Protein AF-A0AAD7GX57-F1 (afdb_monomer_lite)

Organism: NCBI:txid1033252

Structure (mmCIF, N/CA/C/O backbone):
data_AF-A0AAD7GX57-F1
#
_entry.id   AF-A0AAD7GX57-F1
#
loop_
_atom_site.group_PDB
_atom_site.id
_atom_site.type_symbol
_atom_site.label_atom_id
_atom_site.label_alt_id
_atom_site.label_comp_id
_atom_site.label_asym_id
_atom_site.label_entity_id
_atom_site.label_seq_id
_atom_site.pdbx_PDB_ins_code
_atom_site.Cartn_x
_atom_site.Cartn_y
_atom_site.Cartn_z
_atom_site.occupancy
_atom_site.B_iso_or_equiv
_atom_site.auth_seq_id
_atom_site.auth_comp_id
_atom_site.auth_asym_id
_atom_site.auth_atom_id
_atom_site.pdbx_PDB_model_num
ATOM 1 N N . PRO A 1 1 ? 21.830 5.188 -33.553 1.00 59.62 1 PRO A N 1
ATOM 2 C CA . PRO A 1 1 ? 20.387 5.242 -33.230 1.00 59.62 1 PRO A CA 1
ATOM 3 C C . PRO A 1 1 ? 20.025 4.537 -31.908 1.00 59.62 1 PRO A C 1
ATOM 5 O O . PRO A 1 1 ? 19.551 5.203 -31.007 1.00 59.62 1 PRO A O 1
ATOM 8 N N . LEU A 1 2 ? 20.292 3.231 -31.734 1.00 60.81 2 LEU A N 1
ATOM 9 C CA . LEU A 1 2 ? 19.920 2.505 -30.496 1.00 60.81 2 LEU A CA 1
ATOM 10 C C . LEU A 1 2 ? 20.838 2.754 -29.282 1.00 60.81 2 LEU A 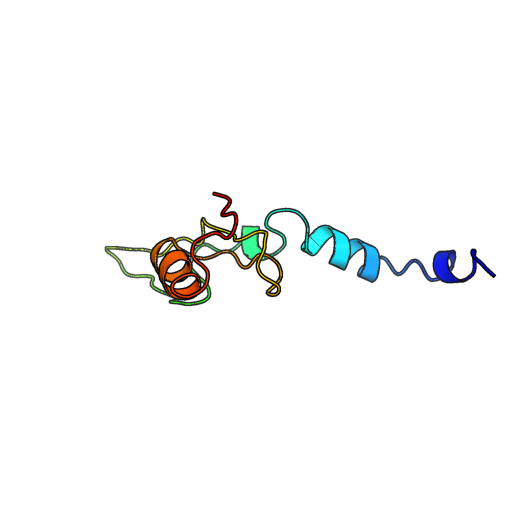C 1
ATOM 12 O O . LEU A 1 2 ? 20.423 2.543 -28.155 1.00 60.81 2 LEU A O 1
ATOM 16 N N . LYS A 1 3 ? 22.077 3.210 -29.497 1.00 62.59 3 LYS A N 1
ATOM 17 C CA . LYS A 1 3 ? 23.057 3.479 -28.421 1.00 62.59 3 LYS A CA 1
ATOM 18 C C . LYS A 1 3 ? 22.974 4.892 -27.834 1.00 62.59 3 LYS A C 1
ATOM 20 O O . LYS A 1 3 ? 23.820 5.268 -27.037 1.00 62.59 3 LYS A O 1
ATOM 25 N N . GLU A 1 4 ? 22.032 5.699 -28.303 1.00 63.00 4 GLU A N 1
ATOM 26 C CA . GLU A 1 4 ? 21.855 7.080 -27.840 1.00 63.00 4 GLU A CA 1
ATOM 27 C C . GLU A 1 4 ? 21.262 7.086 -26.426 1.00 63.00 4 GLU A C 1
ATOM 29 O O . GLU A 1 4 ? 21.804 7.728 -25.542 1.00 63.00 4 GLU A O 1
ATOM 34 N N . TRP A 1 5 ? 20.302 6.192 -26.190 1.00 59.44 5 TRP A N 1
ATOM 35 C CA . TRP A 1 5 ? 19.670 5.889 -24.902 1.00 59.44 5 TRP A CA 1
ATOM 36 C C . TRP A 1 5 ? 20.609 5.277 -23.852 1.00 59.44 5 TRP A C 1
ATOM 38 O O . TRP A 1 5 ? 20.256 5.227 -22.687 1.00 59.44 5 TRP A O 1
ATOM 48 N N . VAL A 1 6 ? 21.785 4.792 -24.269 1.00 64.25 6 VAL A N 1
ATOM 49 C CA . VAL A 1 6 ? 22.790 4.171 -23.382 1.00 64.25 6 VAL A CA 1
ATOM 50 C C . VAL A 1 6 ? 23.743 5.220 -22.797 1.00 64.25 6 VAL A C 1
ATOM 52 O O . VAL A 1 6 ? 24.382 4.996 -21.779 1.00 64.25 6 VAL A O 1
ATOM 55 N N . LYS A 1 7 ? 23.893 6.374 -23.462 1.00 61.38 7 LYS A N 1
ATOM 56 C CA . LYS A 1 7 ? 24.804 7.437 -23.003 1.00 61.38 7 LYS A CA 1
ATOM 57 C C . LYS A 1 7 ? 24.223 8.246 -21.850 1.00 61.38 7 LYS A C 1
ATOM 59 O O . LYS A 1 7 ? 24.990 8.733 -21.029 1.00 61.38 7 LYS A O 1
ATOM 64 N N . ASP A 1 8 ? 22.899 8.326 -21.826 1.00 58.97 8 ASP A N 1
ATOM 65 C CA . ASP A 1 8 ? 22.087 8.942 -20.787 1.00 58.97 8 ASP A CA 1
ATOM 66 C C . ASP A 1 8 ? 21.345 7.840 -20.012 1.00 58.97 8 ASP A C 1
ATOM 68 O O . ASP A 1 8 ? 20.165 7.997 -19.704 1.00 58.97 8 ASP A O 1
ATOM 72 N N . GLU A 1 9 ? 21.998 6.692 -19.754 1.00 61.50 9 GLU A N 1
ATOM 73 C CA . GLU A 1 9 ? 21.571 5.756 -18.701 1.00 61.50 9 GLU A CA 1
ATOM 74 C C . GLU A 1 9 ? 21.662 6.511 -17.368 1.00 61.50 9 GLU A C 1
ATOM 76 O O . GLU A 1 9 ? 22.610 6.379 -16.601 1.00 61.50 9 GLU A O 1
ATOM 81 N N . ASP A 1 10 ? 20.696 7.402 -17.161 1.00 63.59 10 ASP A N 1
ATOM 82 C CA . ASP A 1 10 ? 20.416 8.059 -15.908 1.00 63.59 10 ASP A CA 1
ATOM 83 C C . ASP A 1 10 ? 20.095 6.917 -14.956 1.00 63.59 10 ASP A C 1
ATOM 85 O O . ASP A 1 10 ? 19.081 6.225 -15.123 1.00 63.59 10 ASP A O 1
ATOM 89 N N . ASP A 1 11 ? 20.962 6.717 -13.964 1.00 69.50 11 ASP A N 1
ATOM 90 C CA . ASP A 1 11 ? 20.730 5.799 -12.850 1.00 69.50 11 ASP A CA 1
ATOM 91 C C . ASP A 1 11 ? 19.297 5.957 -12.316 1.00 69.50 11 ASP A C 1
ATOM 93 O O . ASP A 1 11 ? 18.677 4.980 -11.925 1.00 69.50 11 ASP A O 1
ATOM 97 N N . THR A 1 12 ? 18.709 7.153 -12.430 1.00 71.50 12 THR A N 1
ATOM 98 C CA . THR A 1 12 ? 17.303 7.448 -12.142 1.00 71.50 12 THR 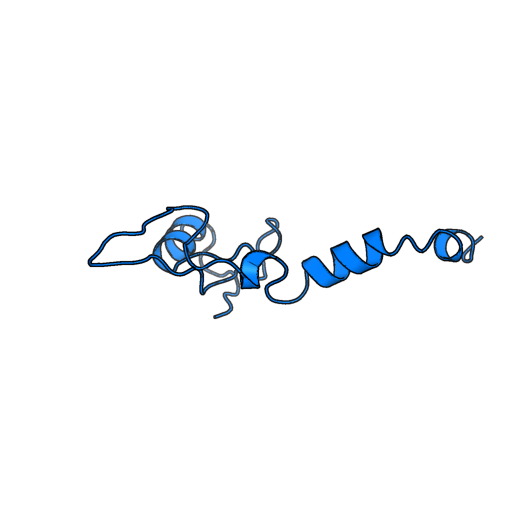A CA 1
ATOM 99 C C . THR A 1 12 ? 16.305 6.500 -12.814 1.00 71.50 12 THR A C 1
ATOM 101 O O . THR A 1 12 ? 15.386 6.039 -12.148 1.00 71.50 12 THR A O 1
ATOM 104 N N . TRP A 1 13 ? 16.436 6.159 -14.101 1.00 73.69 13 TRP A N 1
ATOM 105 C CA . TRP A 1 13 ? 15.474 5.241 -14.732 1.00 73.69 13 TRP A CA 1
ATOM 106 C C . TRP A 1 13 ? 15.626 3.809 -14.213 1.00 73.69 13 TRP A C 1
ATOM 108 O O . TRP A 1 13 ? 14.632 3.114 -13.989 1.00 73.69 13 TRP A O 1
ATOM 118 N N . LEU A 1 14 ? 16.868 3.381 -13.978 1.00 76.50 14 LEU A N 1
ATOM 119 C CA . LEU A 1 14 ? 17.153 2.094 -13.353 1.00 76.50 14 LEU A CA 1
ATOM 120 C C . LEU A 1 14 ? 16.640 2.058 -11.904 1.00 76.50 14 LEU A C 1
ATOM 122 O O . LEU A 1 14 ? 16.069 1.057 -11.482 1.00 76.50 14 LEU A O 1
ATOM 126 N N . GLU A 1 15 ? 16.780 3.154 -11.163 1.00 74.94 15 GLU A N 1
ATOM 127 C CA . GLU A 1 15 ? 16.254 3.332 -9.811 1.00 74.94 15 GLU A CA 1
ATOM 128 C C . GLU A 1 15 ? 14.726 3.287 -9.781 1.00 74.94 15 GLU A C 1
ATOM 130 O O . GLU A 1 15 ? 14.175 2.632 -8.903 1.00 74.94 15 GLU A O 1
ATOM 135 N N . GLU A 1 16 ? 14.026 3.913 -10.734 1.00 74.00 16 GLU A N 1
ATOM 136 C CA . GLU A 1 16 ? 12.563 3.812 -10.828 1.00 74.00 16 GLU A C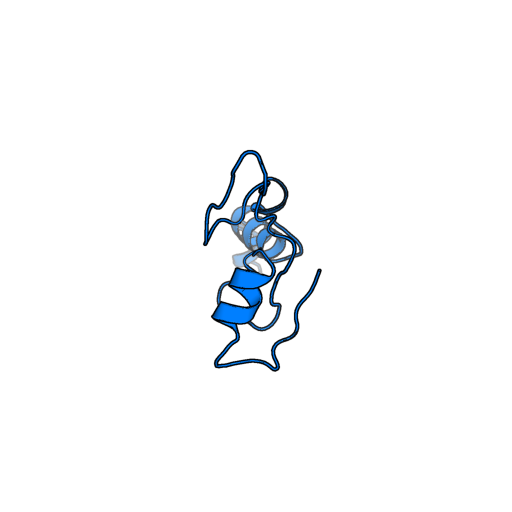A 1
ATOM 137 C C . GLU A 1 16 ? 12.107 2.381 -11.152 1.00 74.00 16 GLU A C 1
ATOM 139 O O . GLU A 1 16 ? 11.160 1.880 -10.541 1.00 74.00 16 GLU A O 1
ATOM 144 N N . LEU A 1 17 ? 12.800 1.694 -12.070 1.00 75.31 17 LEU A N 1
ATOM 145 C CA . LEU A 1 17 ? 12.545 0.282 -12.372 1.00 75.31 17 LEU A CA 1
ATOM 146 C C . LEU A 1 17 ? 12.731 -0.594 -11.127 1.00 75.31 17 LEU A C 1
ATOM 148 O O . LEU A 1 17 ? 11.863 -1.403 -10.810 1.00 75.31 17 LEU A O 1
ATOM 152 N N . LEU A 1 18 ? 13.821 -0.392 -10.385 1.00 74.44 18 LEU A N 1
ATOM 153 C CA . LEU A 1 18 ? 14.100 -1.112 -9.142 1.00 74.44 18 LEU A CA 1
ATOM 154 C C . LEU A 1 18 ? 13.148 -0.719 -8.002 1.00 74.44 18 LEU A C 1
ATOM 156 O O . LEU A 1 18 ? 12.822 -1.565 -7.174 1.00 74.44 18 LEU A O 1
ATOM 160 N N . ARG A 1 19 ? 12.666 0.529 -7.949 1.00 72.12 19 ARG A N 1
ATOM 161 C CA . ARG A 1 19 ? 11.677 0.993 -6.959 1.00 72.12 19 ARG A CA 1
ATOM 162 C C . ARG A 1 19 ? 10.338 0.280 -7.136 1.00 72.12 19 ARG A C 1
ATOM 164 O O . ARG A 1 19 ? 9.656 0.027 -6.143 1.00 72.12 19 ARG A O 1
ATOM 171 N N . ALA A 1 20 ? 9.979 -0.042 -8.377 1.00 66.12 20 ALA A N 1
ATOM 172 C CA . ALA A 1 20 ? 8.793 -0.825 -8.699 1.00 66.12 20 ALA A CA 1
ATOM 173 C C . ALA A 1 20 ? 8.945 -2.323 -8.365 1.00 66.12 20 ALA A C 1
ATOM 175 O O . ALA A 1 20 ? 7.937 -3.031 -8.287 1.00 66.12 20 ALA A O 1
ATOM 176 N N . GLU A 1 21 ? 10.170 -2.810 -8.132 1.00 69.81 21 GLU A N 1
ATOM 177 C CA . GLU A 1 21 ? 10.425 -4.187 -7.713 1.00 69.81 21 GLU A CA 1
ATOM 178 C C . GLU A 1 21 ? 10.464 -4.334 -6.177 1.00 69.81 21 GLU A C 1
ATOM 180 O O . GLU A 1 21 ? 11.178 -3.646 -5.443 1.00 69.81 21 GLU A O 1
ATOM 185 N N . GLY A 1 22 ? 9.684 -5.284 -5.653 1.00 71.31 22 GLY A N 1
ATOM 186 C CA . GLY A 1 22 ? 9.619 -5.579 -4.220 1.00 71.31 22 GLY A CA 1
ATOM 187 C C . GLY A 1 22 ? 8.927 -4.487 -3.391 1.00 71.31 22 GLY A C 1
ATOM 188 O O . GLY A 1 22 ? 7.863 -3.993 -3.751 1.00 71.31 22 GLY A O 1
ATOM 189 N N . ARG A 1 23 ? 9.494 -4.148 -2.220 1.00 71.56 23 ARG A N 1
ATOM 190 C CA . ARG A 1 23 ? 8.896 -3.172 -1.278 1.00 71.56 23 ARG A CA 1
ATOM 191 C C . ARG A 1 23 ? 9.352 -1.725 -1.509 1.00 71.56 23 ARG A C 1
ATOM 193 O O . ARG A 1 23 ? 8.781 -0.827 -0.892 1.00 71.56 23 ARG A O 1
ATOM 200 N N . GLY A 1 24 ? 10.363 -1.488 -2.351 1.00 74.19 24 GLY A N 1
ATOM 201 C CA . GLY A 1 24 ? 10.925 -0.154 -2.601 1.00 74.19 24 GLY A CA 1
ATOM 202 C C . GLY A 1 24 ? 11.131 0.675 -1.319 1.00 74.19 24 GLY A C 1
ATOM 203 O O . GLY A 1 24 ? 11.607 0.168 -0.296 1.00 74.19 24 GLY A O 1
ATOM 204 N N . ASP A 1 25 ? 10.684 1.934 -1.348 1.00 71.44 25 ASP A N 1
ATOM 205 C CA . ASP A 1 25 ? 10.761 2.881 -0.219 1.00 71.44 25 ASP A CA 1
ATOM 206 C C . ASP A 1 25 ? 9.874 2.496 0.984 1.00 71.44 25 ASP A C 1
ATOM 208 O O . ASP A 1 25 ? 10.107 2.932 2.120 1.00 71.44 25 ASP A O 1
ATOM 212 N N . HIS A 1 26 ? 8.892 1.612 0.779 1.00 71.75 26 HIS A N 1
ATOM 213 C CA . HIS A 1 26 ? 7.974 1.158 1.824 1.00 71.75 26 HIS A CA 1
ATOM 214 C C . HIS A 1 26 ? 8.632 0.212 2.833 1.00 71.75 26 HIS A C 1
ATOM 216 O O . HIS A 1 26 ? 8.038 -0.086 3.867 1.00 71.75 26 HIS A O 1
ATOM 222 N N . ARG A 1 27 ? 9.871 -0.247 2.593 1.00 71.38 27 ARG A N 1
ATOM 223 C CA . ARG A 1 27 ? 10.626 -1.061 3.565 1.00 71.38 27 ARG A CA 1
ATOM 224 C C . ARG A 1 27 ? 10.761 -0.373 4.930 1.00 71.38 27 ARG A C 1
ATOM 226 O O . ARG A 1 27 ? 10.899 -1.047 5.946 1.00 71.38 27 ARG A O 1
ATOM 233 N N . SER A 1 28 ? 10.732 0.958 4.946 1.00 78.62 28 SER A N 1
ATOM 234 C CA . SER A 1 28 ? 10.825 1.772 6.160 1.00 78.62 28 SER A CA 1
ATOM 235 C C . SER A 1 28 ? 9.478 2.004 6.861 1.00 78.62 28 SER A C 1
ATOM 237 O O . SER A 1 28 ? 9.450 2.557 7.961 1.00 78.62 28 SER A O 1
ATOM 239 N N . TYR A 1 29 ? 8.356 1.603 6.254 1.00 86.25 29 TYR A N 1
ATOM 240 C CA . TYR A 1 29 ? 7.033 1.972 6.746 1.00 86.25 29 TYR A CA 1
ATOM 241 C C . TYR A 1 29 ? 6.617 1.054 7.895 1.00 86.25 29 TYR A C 1
ATOM 243 O O . TYR A 1 29 ? 6.305 -0.118 7.707 1.00 86.25 29 TYR A O 1
ATOM 251 N N . SER A 1 30 ? 6.562 1.613 9.102 1.00 90.81 30 SER A N 1
ATOM 252 C CA . SER A 1 30 ? 6.023 0.937 10.287 1.00 90.81 30 SER A CA 1
ATOM 253 C C . SER A 1 30 ? 4.506 1.100 10.432 1.00 90.81 30 SER A C 1
ATOM 255 O O . SER A 1 30 ? 3.869 0.332 11.152 1.00 90.81 30 SER A O 1
ATOM 257 N N . VAL A 1 31 ? 3.918 2.077 9.733 1.00 95.00 31 VAL A N 1
ATOM 258 C CA . VAL A 1 31 ? 2.494 2.423 9.797 1.00 95.00 31 VAL A CA 1
ATOM 259 C C . VAL A 1 31 ? 1.937 2.566 8.386 1.00 95.00 31 VAL A C 1
ATOM 261 O O . VAL A 1 31 ? 2.579 3.126 7.501 1.00 95.00 31 VAL A O 1
ATOM 264 N N . CYS A 1 32 ? 0.724 2.061 8.179 1.00 94.38 32 CYS A N 1
ATOM 265 C CA . CYS A 1 32 ? 0.019 2.110 6.911 1.00 94.38 32 CYS A CA 1
ATOM 266 C C . CYS A 1 32 ? -0.130 3.563 6.437 1.00 94.38 32 CYS A C 1
ATOM 268 O O . CYS A 1 32 ? -0.748 4.364 7.149 1.00 94.38 32 CYS A O 1
ATOM 270 N N . PRO A 1 33 ? 0.363 3.910 5.233 1.00 91.25 33 PRO A N 1
ATOM 271 C CA . PRO A 1 33 ? 0.371 5.291 4.749 1.00 91.25 33 PRO A CA 1
ATOM 272 C C . PRO A 1 33 ? -1.043 5.843 4.525 1.00 91.25 33 PRO A C 1
ATOM 274 O O . PRO A 1 33 ? -1.257 7.056 4.585 1.00 91.25 33 PRO A O 1
ATOM 277 N N . ARG A 1 34 ? -2.022 4.951 4.327 1.00 93.06 34 ARG A N 1
ATOM 278 C CA . ARG A 1 34 ? -3.410 5.295 4.017 1.00 93.06 34 ARG A CA 1
ATOM 279 C C . ARG A 1 34 ? -4.255 5.609 5.246 1.00 93.06 34 ARG A C 1
ATOM 281 O O . ARG A 1 34 ? -4.848 6.680 5.309 1.00 93.06 34 ARG A O 1
ATOM 288 N N . CYS A 1 35 ? -4.336 4.692 6.213 1.00 95.94 35 CYS A N 1
ATOM 289 C CA . CYS A 1 35 ? -5.143 4.919 7.418 1.00 95.94 35 CYS A CA 1
ATOM 290 C C . CYS A 1 35 ? -4.369 5.597 8.551 1.00 95.94 35 CYS A C 1
ATOM 292 O O . CYS A 1 35 ? -4.999 6.198 9.416 1.00 95.94 35 CYS A O 1
ATOM 294 N N . LYS A 1 36 ? -3.030 5.509 8.554 1.00 95.56 36 LYS A N 1
ATOM 295 C CA . LYS A 1 36 ? -2.141 6.122 9.555 1.00 95.56 36 LYS A CA 1
ATOM 296 C C . LYS A 1 36 ? -2.496 5.767 11.008 1.00 95.56 36 LYS A C 1
ATOM 298 O O . LYS A 1 36 ? -2.237 6.548 11.918 1.00 95.56 36 LYS A O 1
ATOM 303 N N . ILE A 1 37 ? -3.102 4.596 11.229 1.00 96.62 37 ILE A N 1
ATOM 304 C CA . ILE A 1 37 ? -3.528 4.161 12.563 1.00 96.62 37 ILE A CA 1
ATOM 305 C C . ILE A 1 37 ? -2.310 3.670 13.345 1.00 96.62 37 ILE A C 1
ATOM 307 O O . ILE A 1 37 ? -1.733 2.628 13.027 1.00 96.62 37 ILE A O 1
ATOM 311 N N . GLN A 1 38 ? -1.977 4.414 14.393 1.00 96.25 38 GLN A N 1
ATOM 312 C CA . GLN A 1 38 ? -0.999 4.058 15.408 1.00 96.25 38 GLN A CA 1
ATOM 313 C C . GLN A 1 38 ? -1.542 4.524 16.762 1.00 96.25 38 GLN A C 1
ATOM 315 O O . GLN A 1 38 ? -1.729 5.716 16.991 1.00 96.25 38 GLN A O 1
ATOM 320 N N . THR A 1 39 ? -1.839 3.564 17.625 1.00 95.00 39 THR A N 1
ATOM 321 C CA . THR A 1 39 ? -2.372 3.743 18.982 1.00 95.00 39 THR A CA 1
ATOM 322 C C . THR A 1 39 ? -1.583 2.852 19.933 1.00 95.00 39 THR A C 1
ATOM 324 O O . THR A 1 39 ? -0.864 1.960 19.474 1.00 95.00 39 THR A O 1
ATOM 327 N N . ASP A 1 40 ? -1.726 3.066 21.239 1.00 95.06 40 ASP A N 1
ATOM 328 C CA . ASP A 1 40 ? -1.032 2.254 22.242 1.00 95.06 40 ASP A CA 1
ATOM 329 C C . ASP A 1 40 ? -1.463 0.776 22.186 1.00 95.06 40 ASP A C 1
ATOM 331 O O . ASP A 1 40 ? -0.653 -0.113 22.446 1.00 95.06 40 ASP A O 1
ATOM 335 N N . GLU A 1 41 ? -2.709 0.489 21.787 1.00 95.94 41 GLU A N 1
ATOM 336 C CA . GLU A 1 41 ? -3.216 -0.882 21.673 1.00 95.94 41 GLU A CA 1
ATOM 337 C C . GLU A 1 41 ? -3.028 -1.514 20.283 1.00 95.94 41 GLU A C 1
ATOM 339 O O . GLU A 1 41 ? -3.079 -2.740 20.152 1.00 95.94 41 GLU A O 1
ATOM 344 N N . PHE A 1 42 ? -2.856 -0.711 19.228 1.00 94.19 42 PHE A N 1
ATOM 345 C CA . PHE A 1 42 ? -2.879 -1.205 17.849 1.00 94.19 42 PHE A CA 1
ATOM 346 C C . PHE A 1 42 ? -2.109 -0.324 16.857 1.00 94.19 42 PHE A C 1
ATOM 348 O O . PHE A 1 42 ? -2.264 0.899 16.827 1.00 94.19 42 PHE A O 1
ATOM 355 N N . ILE A 1 43 ? -1.358 -0.970 15.960 1.00 95.50 43 ILE A N 1
ATOM 356 C CA . ILE A 1 43 ? -0.656 -0.330 14.841 1.00 95.50 43 ILE A CA 1
ATOM 357 C C . ILE A 1 43 ? -1.053 -1.025 13.539 1.00 95.50 43 ILE A C 1
ATOM 359 O O . ILE A 1 43 ? -0.891 -2.237 13.387 1.00 95.50 43 ILE A O 1
ATOM 363 N N . ALA A 1 44 ? -1.553 -0.257 12.573 1.00 96.50 44 ALA A N 1
ATOM 364 C CA . ALA A 1 44 ? -1.881 -0.776 11.253 1.00 96.50 44 ALA A CA 1
ATOM 365 C C . ALA A 1 44 ? -0.609 -0.926 10.408 1.00 96.50 44 ALA A C 1
ATOM 367 O O . ALA A 1 44 ? -0.212 0.012 9.724 1.00 96.50 44 ALA A O 1
ATOM 368 N N . VAL A 1 45 ? 0.017 -2.101 10.427 1.00 94.62 45 VAL A N 1
ATOM 369 C CA . VAL A 1 45 ? 1.271 -2.353 9.694 1.00 94.62 45 VAL A CA 1
ATOM 370 C C . VAL A 1 45 ? 1.004 -2.575 8.191 1.00 94.62 45 VAL A C 1
ATOM 372 O O . VAL A 1 45 ? 0.104 -3.353 7.848 1.00 94.62 45 VAL A O 1
ATOM 375 N N . PRO A 1 46 ? 1.749 -1.922 7.277 1.00 93.44 46 PRO A N 1
ATOM 376 C CA . PRO A 1 46 ? 1.600 -2.102 5.837 1.00 93.44 46 PRO A CA 1
ATOM 377 C C . PRO A 1 46 ? 2.314 -3.368 5.348 1.00 93.44 46 PRO A C 1
ATOM 379 O O . PRO A 1 46 ? 3.474 -3.338 4.947 1.00 93.44 46 PRO A O 1
ATOM 382 N N . MET A 1 47 ? 1.607 -4.495 5.409 1.00 92.62 47 MET A N 1
ATOM 383 C CA . MET A 1 47 ? 2.146 -5.813 5.055 1.00 92.62 47 MET A CA 1
ATOM 384 C C . MET A 1 47 ? 1.731 -6.303 3.672 1.00 92.62 47 MET A C 1
ATOM 386 O O . MET A 1 47 ? 2.375 -7.196 3.156 1.00 92.62 47 MET A O 1
ATOM 390 N N . TYR A 1 48 ? 0.696 -5.730 3.064 1.00 92.19 48 TYR A N 1
ATOM 391 C CA . TYR A 1 48 ? 0.102 -6.266 1.844 1.00 92.19 48 TYR A CA 1
ATOM 392 C C . TYR A 1 48 ? 0.380 -5.348 0.663 1.00 92.19 48 TYR A C 1
ATOM 394 O O . TYR A 1 48 ? 0.225 -4.134 0.790 1.00 92.19 48 TYR A O 1
ATOM 402 N N . ARG A 1 49 ? 0.685 -5.922 -0.498 1.00 90.56 49 ARG A N 1
ATOM 403 C CA . ARG A 1 49 ? 0.823 -5.208 -1.776 1.00 90.56 49 ARG A CA 1
ATOM 404 C C . ARG A 1 49 ? -0.033 -5.887 -2.833 1.00 90.56 49 ARG A C 1
ATOM 406 O O . ARG A 1 49 ? -0.163 -7.102 -2.837 1.00 90.56 49 ARG A O 1
ATOM 413 N N . CYS A 1 50 ? -0.630 -5.098 -3.717 1.00 90.81 50 CYS A N 1
ATOM 414 C CA . CYS A 1 50 ? -1.329 -5.620 -4.886 1.00 90.81 50 CYS A CA 1
ATOM 415 C C . CYS A 1 50 ? -0.428 -5.495 -6.114 1.00 90.81 50 CYS A C 1
ATOM 417 O O . CYS A 1 50 ? 0.088 -4.407 -6.377 1.00 90.81 50 CYS A O 1
ATOM 419 N N . GLU A 1 51 ? -0.253 -6.587 -6.853 1.00 88.69 51 GLU A N 1
ATOM 420 C CA . GLU A 1 51 ? 0.626 -6.629 -8.028 1.00 88.69 51 GLU A CA 1
ATOM 421 C C . GLU A 1 51 ? -0.057 -6.133 -9.304 1.00 88.69 51 GLU A C 1
ATOM 423 O O . GLU A 1 51 ? 0.606 -5.619 -10.200 1.00 88.69 51 GLU A O 1
ATOM 428 N N . ASP A 1 52 ? -1.386 -6.218 -9.361 1.00 89.50 52 ASP A N 1
ATOM 429 C CA . ASP A 1 52 ? -2.159 -5.866 -10.557 1.00 89.50 52 ASP A CA 1
ATOM 430 C C . ASP A 1 52 ? -2.599 -4.392 -10.576 1.00 89.50 52 ASP A C 1
ATOM 432 O O . ASP A 1 52 ? -3.088 -3.878 -11.585 1.00 89.50 52 ASP A O 1
ATOM 436 N N . CYS A 1 53 ? -2.469 -3.686 -9.450 1.00 87.56 53 CYS A N 1
ATOM 437 C CA . CYS A 1 53 ? -2.886 -2.293 -9.345 1.00 87.56 53 CYS A CA 1
ATOM 438 C C . CYS A 1 53 ? -1.905 -1.346 -10.048 1.00 87.56 53 CYS A C 1
ATOM 440 O O . CYS A 1 53 ? -0.712 -1.319 -9.756 1.00 87.56 53 CYS A O 1
ATOM 442 N N . LEU A 1 54 ? -2.453 -0.450 -10.878 1.00 76.62 54 LEU A N 1
ATOM 443 C CA . LEU A 1 54 ? -1.700 0.606 -11.573 1.00 76.62 54 LEU A CA 1
ATOM 444 C C . LEU A 1 54 ? -1.016 1.609 -10.629 1.00 76.62 54 LEU A C 1
ATOM 446 O O . LEU A 1 54 ? -0.150 2.361 -11.061 1.00 76.62 54 LEU A O 1
ATOM 450 N N . SER A 1 55 ? -1.392 1.633 -9.347 1.00 69.62 55 SER A N 1
ATOM 451 C CA . SER A 1 55 ? -0.790 2.488 -8.319 1.00 69.62 55 SER A CA 1
ATOM 452 C C . SER A 1 55 ? 0.619 2.053 -7.887 1.00 69.62 55 SER A C 1
ATOM 454 O O . SER A 1 55 ? 1.134 2.592 -6.914 1.00 69.62 55 SER A O 1
ATOM 456 N N . GLY A 1 56 ? 1.244 1.096 -8.582 1.00 66.25 56 GLY A N 1
ATOM 457 C CA . GLY A 1 56 ? 2.663 0.780 -8.402 1.00 66.25 56 GLY A CA 1
ATOM 458 C C . GLY A 1 56 ? 2.982 0.025 -7.111 1.00 66.25 56 GLY A C 1
ATOM 459 O O . GLY A 1 56 ? 4.030 0.248 -6.517 1.00 66.25 56 GLY A O 1
ATOM 460 N N . GLY A 1 57 ? 2.086 -0.858 -6.657 1.00 73.25 57 GLY A N 1
ATOM 461 C CA . GLY A 1 57 ? 2.383 -1.770 -5.548 1.00 73.25 57 GLY A CA 1
ATOM 462 C C . GLY A 1 57 ? 2.459 -1.125 -4.158 1.00 73.25 57 GLY A C 1
ATOM 463 O O . GLY A 1 57 ? 3.280 -1.534 -3.342 1.00 73.25 57 GLY A O 1
ATOM 464 N N . GLU A 1 58 ? 1.609 -0.132 -3.873 1.00 84.31 58 GLU A N 1
ATOM 465 C CA . GLU A 1 58 ? 1.507 0.488 -2.542 1.00 84.31 58 GLU A CA 1
ATOM 466 C C . GLU A 1 58 ? 1.356 -0.571 -1.431 1.00 84.31 58 GLU A C 1
ATOM 468 O O . GLU A 1 58 ? 0.471 -1.434 -1.481 1.00 84.31 58 GLU A O 1
ATOM 473 N N . MET A 1 59 ? 2.205 -0.474 -0.404 1.00 90.44 59 MET A N 1
ATOM 474 C CA . MET A 1 59 ? 2.129 -1.332 0.778 1.00 90.44 59 MET A CA 1
ATOM 475 C C . MET A 1 59 ? 1.049 -0.814 1.737 1.00 90.44 59 MET A C 1
ATOM 477 O O . MET A 1 59 ? 1.149 0.285 2.288 1.00 90.44 59 MET A O 1
ATOM 481 N N . LEU A 1 60 ? 0.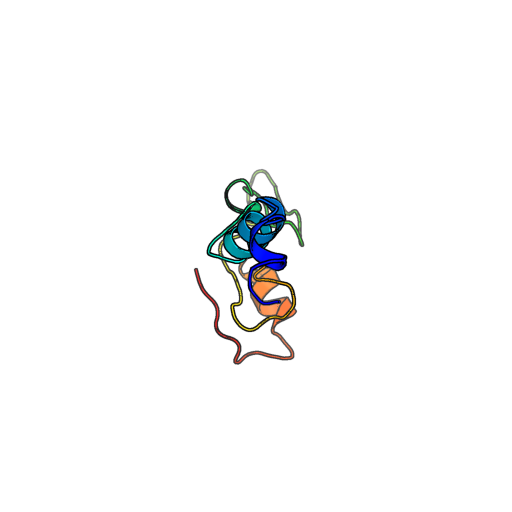027 -1.627 1.991 1.00 93.31 60 LEU A N 1
ATOM 482 C CA . LEU A 1 60 ? -1.132 -1.293 2.815 1.00 93.31 60 LEU A CA 1
ATOM 483 C C . LEU A 1 60 ? -1.337 -2.307 3.941 1.00 93.31 60 LEU A C 1
ATOM 485 O O . LEU A 1 60 ? -0.910 -3.460 3.880 1.00 93.31 60 LEU A O 1
ATOM 489 N N . CYS A 1 61 ? -2.022 -1.887 5.004 1.00 95.69 61 CYS A N 1
ATOM 490 C CA . CYS A 1 61 ? -2.535 -2.841 5.984 1.00 95.69 61 CYS A CA 1
ATOM 491 C C . CYS A 1 61 ? -3.692 -3.653 5.385 1.00 95.69 61 CYS A C 1
ATOM 493 O O . CYS A 1 61 ? -4.336 -3.225 4.423 1.00 95.69 61 CYS A O 1
ATOM 495 N N . GLN A 1 62 ? -4.014 -4.792 6.001 1.00 95.62 62 GLN A N 1
ATOM 496 C CA . GLN A 1 62 ? -5.072 -5.690 5.526 1.00 95.62 62 GLN A CA 1
ATOM 497 C C . GLN A 1 62 ? -6.415 -4.972 5.307 1.00 95.62 62 GLN A C 1
ATOM 499 O O . GLN A 1 62 ? -7.058 -5.153 4.276 1.00 95.62 62 GLN A O 1
ATOM 504 N N . GLY A 1 63 ? -6.829 -4.115 6.247 1.00 96.25 63 GLY A N 1
ATOM 505 C CA . GLY A 1 63 ? -8.102 -3.393 6.149 1.00 96.25 63 GLY A CA 1
ATOM 506 C C . GLY A 1 63 ? -8.147 -2.428 4.962 1.00 96.25 63 GLY A C 1
ATOM 507 O O . GLY A 1 63 ? -9.127 -2.398 4.216 1.00 96.25 63 GLY A O 1
ATOM 508 N N . CYS A 1 64 ? -7.064 -1.680 4.735 1.00 95.69 64 CYS A N 1
ATOM 509 C CA . CYS A 1 64 ? -6.947 -0.800 3.574 1.00 95.69 64 CYS A CA 1
ATOM 510 C C . CYS A 1 64 ? -6.871 -1.588 2.261 1.00 95.69 64 CYS A C 1
ATOM 512 O O . CYS A 1 64 ? -7.461 -1.152 1.271 1.00 95.69 64 CYS A O 1
ATOM 514 N N . MET A 1 65 ? -6.204 -2.746 2.257 1.00 94.62 65 MET A N 1
ATOM 515 C CA .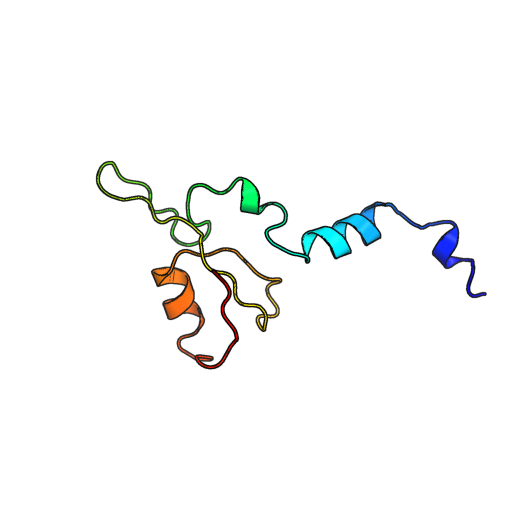 MET A 1 65 ? -6.115 -3.624 1.091 1.00 94.62 65 MET A CA 1
ATOM 516 C C . MET A 1 65 ? -7.504 -4.117 0.665 1.00 94.62 65 MET A C 1
ATOM 518 O O . MET A 1 65 ? -7.903 -3.912 -0.479 1.00 94.62 65 MET A O 1
ATOM 522 N N . VAL A 1 66 ? -8.286 -4.665 1.600 1.00 95.62 66 VAL A N 1
ATOM 523 C CA . VAL A 1 66 ? -9.652 -5.151 1.334 1.00 95.62 66 VAL A CA 1
ATOM 524 C C . VAL A 1 66 ? -10.579 -4.016 0.893 1.00 95.62 66 VAL A C 1
ATOM 526 O O . VAL A 1 66 ? -11.320 -4.164 -0.075 1.00 95.62 66 VAL A O 1
ATOM 529 N N . SER A 1 67 ? -10.517 -2.861 1.563 1.00 95.56 67 SER A N 1
ATOM 530 C CA . SER A 1 67 ? -11.327 -1.688 1.206 1.00 95.56 67 SER A CA 1
ATOM 531 C C . SER A 1 67 ? -11.060 -1.220 -0.231 1.00 95.56 67 SER A C 1
ATOM 533 O O . SER A 1 67 ? -11.999 -0.978 -0.995 1.00 95.56 67 SER A O 1
ATOM 535 N N . THR A 1 68 ? -9.782 -1.163 -0.619 1.00 93.06 68 THR A N 1
ATOM 536 C CA . THR A 1 68 ? -9.346 -0.736 -1.959 1.00 93.06 68 THR A CA 1
ATOM 537 C C . THR A 1 68 ? -9.797 -1.705 -3.048 1.00 93.06 68 THR A C 1
ATOM 539 O O . THR A 1 68 ? -10.202 -1.268 -4.120 1.00 93.06 68 THR A O 1
ATOM 542 N N . HIS A 1 69 ? -9.805 -3.006 -2.759 1.00 94.06 69 HIS A N 1
ATOM 543 C CA . HIS A 1 69 ? -10.156 -4.054 -3.722 1.00 94.06 69 HIS A CA 1
ATOM 544 C C . HIS A 1 69 ? -11.635 -4.452 -3.687 1.00 94.06 69 HIS A C 1
ATOM 546 O O . HIS A 1 69 ? -12.023 -5.440 -4.303 1.00 94.06 69 HIS A O 1
ATOM 552 N N . SER A 1 70 ? -12.490 -3.667 -3.025 1.00 94.56 70 SER A N 1
ATOM 553 C CA . SER A 1 70 ? -13.934 -3.938 -2.963 1.00 94.56 70 SER A CA 1
ATOM 554 C C . SER A 1 70 ? -14.607 -4.011 -4.341 1.00 94.56 70 SER A C 1
ATOM 556 O O . SER A 1 70 ? -15.564 -4.760 -4.506 1.00 94.56 70 SER A O 1
ATOM 558 N N . GLN A 1 71 ? -14.093 -3.269 -5.328 1.00 91.12 71 GLN A N 1
ATOM 559 C CA . GLN A 1 71 ? -14.585 -3.262 -6.715 1.00 91.12 71 GLN A CA 1
ATOM 560 C C . GLN A 1 71 ? -13.736 -4.116 -7.674 1.00 91.12 71 GLN A C 1
ATOM 562 O O . GLN A 1 71 ? -14.154 -4.357 -8.803 1.00 91.12 71 GLN A O 1
ATOM 567 N N . SER A 1 72 ? -12.577 -4.604 -7.219 1.00 89.12 72 SER A N 1
ATOM 568 C CA . SER A 1 72 ? -11.638 -5.421 -8.002 1.00 89.12 72 SER A CA 1
ATOM 569 C C . SER A 1 72 ? -11.047 -6.551 -7.141 1.00 89.12 72 SER A C 1
ATOM 571 O O . SER A 1 72 ? -9.848 -6.555 -6.861 1.00 89.12 72 SER A O 1
ATOM 573 N N . PRO A 1 73 ? -11.867 -7.513 -6.675 1.00 91.88 73 PRO A N 1
ATOM 574 C CA . PRO A 1 73 ? -11.471 -8.468 -5.633 1.00 91.88 73 PRO A CA 1
ATOM 575 C C . PRO A 1 73 ? -10.562 -9.605 -6.121 1.00 91.88 73 PRO A C 1
ATOM 577 O O . PRO A 1 73 ? -10.104 -10.402 -5.310 1.00 91.88 73 PRO A O 1
ATOM 580 N N . LEU A 1 74 ? -10.344 -9.715 -7.434 1.00 94.75 74 LEU A N 1
ATOM 581 C CA . LEU A 1 74 ? -9.580 -10.803 -8.052 1.00 94.75 74 LEU A CA 1
ATOM 582 C C . LEU A 1 74 ? -8.121 -10.438 -8.344 1.00 94.75 74 LEU A C 1
ATOM 584 O O . LEU A 1 74 ? -7.423 -11.238 -8.958 1.00 94.75 74 LEU A O 1
ATOM 588 N N . HIS A 1 75 ? -7.670 -9.249 -7.942 1.00 93.31 75 HIS A N 1
ATOM 589 C CA . HIS A 1 75 ? -6.270 -8.878 -8.100 1.00 93.31 75 HIS A CA 1
ATOM 590 C C . HIS A 1 75 ? -5.357 -9.738 -7.216 1.00 93.31 75 HIS A C 1
ATOM 592 O O . HIS A 1 75 ? -5.729 -10.130 -6.105 1.00 93.31 75 HIS A O 1
ATOM 598 N N . HIS A 1 76 ? -4.146 -9.993 -7.694 1.00 91.31 76 HIS A N 1
ATOM 599 C CA . HIS A 1 76 ? -3.118 -10.723 -6.978 1.00 91.31 76 HIS A CA 1
ATOM 600 C C . HIS A 1 76 ? -2.530 -9.873 -5.844 1.00 91.31 76 HIS A C 1
ATOM 602 O O . HIS A 1 76 ? -2.044 -8.759 -6.060 1.00 91.31 76 HIS A O 1
ATOM 608 N N . ILE A 1 77 ? -2.596 -10.406 -4.620 1.00 91.81 77 ILE A N 1
ATOM 609 C CA . ILE A 1 77 ? -2.098 -9.759 -3.403 1.00 91.81 77 ILE A CA 1
ATOM 610 C C . ILE A 1 77 ? -0.917 -10.566 -2.856 1.00 91.81 77 ILE A C 1
ATOM 612 O O . ILE A 1 77 ? -1.051 -11.756 -2.577 1.00 91.81 77 ILE A O 1
ATOM 616 N N . GLU A 1 78 ? 0.204 -9.884 -2.643 1.00 89.88 78 GLU A N 1
ATOM 617 C CA . GLU A 1 78 ? 1.415 -10.378 -1.984 1.00 89.88 78 GLU A CA 1
ATOM 618 C C . GLU A 1 78 ? 1.457 -9.932 -0.503 1.00 89.88 78 GLU A C 1
ATOM 620 O O . GLU A 1 78 ? 0.875 -8.899 -0.142 1.00 89.88 78 GLU A O 1
ATOM 625 N N . VAL A 1 79 ? 2.138 -10.710 0.354 1.00 87.06 79 VAL A N 1
ATOM 626 C CA . VAL A 1 79 ? 2.275 -10.515 1.818 1.00 87.06 79 VAL A CA 1
ATOM 627 C C . VAL A 1 79 ? 3.736 -10.369 2.237 1.00 87.06 79 VAL A C 1
ATOM 629 O O . VAL A 1 79 ? 4.594 -11.093 1.695 1.00 87.06 79 VAL A O 1
#

Foldseek 3Di:
DVCVVVVPVPVVVVLVVVCLPDCRPVVPPQAFPVPRDDDPVDGQGQQKFFPPDPVRTRRGGPVVVCVVCVVPVPTDMDD

Secondary structure (DSSP, 8-state):
-TTSTTTT--HHHHHHHHHTSTTGGG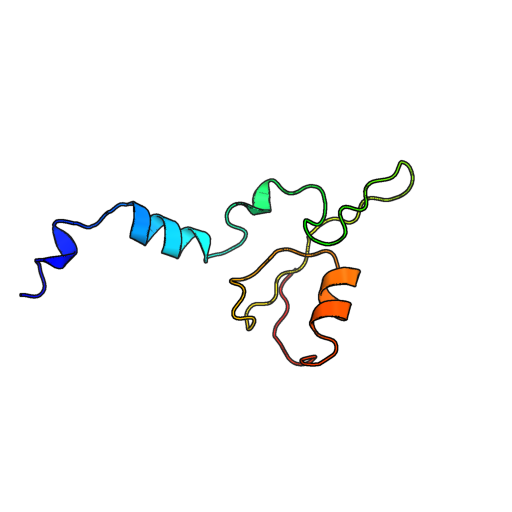GG-SS-TTT--B-SS-B----BEESS-TTT---B-HHHHHHHGGG-TTS-EE-

Sequence (79 aa):
PLKEWVKDEDDTWLEELLRAEGRGDHRSYSVCPRCKIQTDEFIAVPMYRCEDCLSGGEMLCQGCMVSTHSQSPLHHIEV

pLDDT: mean 83.23, std 12.49, range [58.97, 96.62]

Radius of gyration: 16.42 Å; chains: 1; bounding box: 39×20×56 Å